Protein AF-A0A804MLC7-F1 (afdb_monomer)

Radius of gyration: 18.47 Å; Cα contacts (8 Å, |Δi|>4): 79; chains: 1; bounding box: 64×27×44 Å

pLDDT: mean 74.04, std 15.73, range [38.19, 87.19]

Solvent-accessible surface area (backbone atoms only — not comparable to full-atom values): 6500 Å² total; per-residue (Å²): 135,86,88,88,90,83,83,88,84,73,88,71,87,72,86,77,81,88,66,84,75,44,73,67,61,49,49,52,53,51,44,51,54,31,55,75,66,75,67,64,76,78,56,71,72,52,41,53,55,31,44,75,66,66,71,44,71,69,44,81,42,50,67,65,49,97,51,68,64,59,57,50,52,54,54,50,54,29,63,76,64,71,32,49,75,45,80,42,65,54,46,66,63,50,30,58,60,68,70,74,112

Foldseek 3Di:
DDDDDDDDDDDDPDPDDDDPCDVVNVVLVVLVVCVVVVNDDDDLVRLLVCLVVLVAQADEDEPPDPDCVSVVVNVVSCVVSVHHYDYDHDPVVVCVSNVND

Secondary structure (DSSP, 8-state):
----------------S-S---HHHHHHHHHHHHHHTT----SHHHHHHHHHTT--SEEEEES--S-HHHHHHHHHHHHHHTPEEEEES-HHHHHHHTT--

InterPro domains:
  IPR000530 Small ribosomal subunit protein eS12 [PR00972] (30-43)
  IPR000530 Small ribosomal subunit protein eS12 [PR00972] (44-60)
  IPR000530 Small ribosomal subunit protein eS12 [PR00972] (85-101)
  IPR004038 Ribosomal protein eL8/eL30/eS12/Gadd45 [PF01248] (26-101)
  IPR029064 Ribosomal protein eL30-like superfamily [G3DSA:3.30.1330.30] (5-101)
  IPR029064 Ribosomal protein eL30-like superfamily [SSF55315] (19-101)
  IPR047860 Small ribosomal subunit protein eS12, conserved site [PS01189] (26-44)

Sequence (101 aa):
MADQEAPVAVEAPTPVLGEPMDLMTALQLVMKKSSAHDGLVKGLREAAKAIEKHAAQLCVLAEDCDQPDYVKLVKALCAEHNVHLVTVPAAKTLGEWAGVC

Nearest PDB structures (foldseek):
  8ova-assembly1_AF  TM=9.816E-01  e=8.643E-06  Trypanosoma brucei brucei
  5opt-assembly1_i  TM=8.821E-01  e=3.327E-06  Trypanosoma cruzi strain CL Brener
  4v9f-assembly1_F  TM=8.363E-01  e=2.521E-04  Haloarcula marismortui ATCC 43049
  7ozq-assembly3_C  TM=7.577E-01  e=1.102E-04  Pyrococcus furiosus DSM 3638
  1q7y-assembly1_H  TM=8.173E-01  e=3.937E-04  Haloarcula marismortui

Mean predicted aligned error: 11.78 Å

Organism: Zea mays (NCBI:txid4577)

Structure (mmCIF, N/CA/C/O backbone):
data_AF-A0A804MLC7-F1
#
_entry.id   AF-A0A804MLC7-F1
#
loop_
_atom_site.group_PDB
_atom_site.id
_atom_site.type_symbol
_atom_site.label_atom_id
_atom_site.label_alt_id
_atom_site.label_comp_id
_atom_site.label_asym_id
_atom_site.label_entity_id
_atom_site.label_seq_id
_atom_site.pdbx_PDB_ins_code
_atom_site.Cartn_x
_atom_site.Cartn_y
_atom_site.Cartn_z
_atom_site.occupancy
_atom_site.B_iso_or_equiv
_atom_site.auth_seq_id
_atom_site.auth_comp_id
_atom_site.auth_asym_id
_atom_site.auth_atom_id
_atom_site.pdbx_PDB_model_num
ATOM 1 N N . MET A 1 1 ? -47.322 -16.028 -27.296 1.00 42.59 1 MET A N 1
ATOM 2 C CA . MET A 1 1 ? -46.765 -15.955 -28.662 1.00 42.59 1 MET A CA 1
ATOM 3 C C . MET A 1 1 ? -46.253 -14.532 -28.839 1.00 42.59 1 MET A C 1
ATOM 5 O O . MET A 1 1 ? -47.077 -13.641 -28.680 1.00 42.59 1 MET A O 1
ATOM 9 N N . ALA A 1 2 ? -44.946 -14.376 -29.106 1.00 42.91 2 ALA A N 1
ATOM 10 C CA . ALA A 1 2 ? -44.148 -13.133 -29.220 1.00 42.91 2 ALA A CA 1
ATOM 11 C C . ALA A 1 2 ? -43.903 -12.414 -27.870 1.00 42.91 2 ALA A C 1
ATOM 13 O O . ALA A 1 2 ? -44.822 -11.799 -27.347 1.00 42.91 2 ALA A O 1
ATOM 14 N N . ASP A 1 3 ? -42.811 -12.604 -27.122 1.00 44.38 3 ASP A N 1
ATOM 15 C CA . ASP A 1 3 ? -41.352 -12.606 -27.394 1.00 44.38 3 ASP A CA 1
ATOM 16 C C . ASP A 1 3 ? -40.710 -11.202 -27.520 1.00 44.38 3 ASP A C 1
ATOM 18 O O . ASP A 1 3 ? -41.255 -10.329 -28.191 1.00 44.38 3 ASP A O 1
ATOM 22 N N . GLN A 1 4 ? -39.532 -11.081 -26.883 1.00 42.81 4 GLN A N 1
ATOM 23 C CA . GLN A 1 4 ? -38.508 -10.012 -26.852 1.00 42.81 4 GLN A CA 1
ATOM 24 C C . GLN A 1 4 ? -38.693 -8.858 -25.836 1.00 42.81 4 GLN A C 1
ATOM 26 O O . GLN A 1 4 ? -39.624 -8.070 -25.940 1.00 42.81 4 GLN A O 1
ATOM 31 N N . GLU A 1 5 ? -37.944 -8.743 -24.727 1.00 41.78 5 GLU A N 1
ATOM 32 C CA . GLU A 1 5 ? -36.482 -8.755 -24.458 1.00 41.78 5 GLU A CA 1
ATOM 33 C C . GLU A 1 5 ? -35.889 -7.333 -24.416 1.00 41.78 5 GLU A C 1
ATOM 35 O O . GLU A 1 5 ? -35.775 -6.643 -25.422 1.00 41.78 5 GLU A O 1
ATOM 40 N N . ALA A 1 6 ? -35.511 -6.907 -23.206 1.00 42.06 6 ALA A N 1
ATOM 41 C CA . ALA A 1 6 ? -34.626 -5.776 -22.951 1.00 42.06 6 ALA A CA 1
ATOM 42 C C . ALA A 1 6 ? -33.815 -6.077 -21.674 1.00 42.06 6 ALA A C 1
ATOM 44 O O . ALA A 1 6 ? -34.282 -5.795 -20.566 1.00 42.06 6 ALA A O 1
ATOM 45 N N . PRO A 1 7 ? -32.635 -6.709 -21.783 1.00 38.19 7 PRO A N 1
ATOM 46 C CA . PRO A 1 7 ? -31.729 -6.853 -20.662 1.00 38.19 7 PRO A CA 1
ATOM 47 C C . PRO A 1 7 ? -30.970 -5.542 -20.449 1.00 38.19 7 PRO A C 1
ATOM 49 O O . PRO A 1 7 ? -30.465 -4.906 -21.374 1.00 38.19 7 PRO A O 1
ATOM 52 N N . VAL A 1 8 ? -30.910 -5.147 -19.185 1.00 39.66 8 VAL A N 1
ATOM 53 C CA . VAL A 1 8 ? -30.147 -4.013 -18.676 1.00 39.66 8 VAL A CA 1
ATOM 54 C C . VAL A 1 8 ? -28.662 -4.309 -18.895 1.00 39.66 8 VAL A C 1
ATOM 56 O O . VAL A 1 8 ? -28.077 -5.138 -18.200 1.00 39.66 8 VAL A O 1
ATOM 59 N N . ALA A 1 9 ? -28.061 -3.663 -19.890 1.00 46.66 9 ALA A N 1
ATOM 60 C CA . ALA A 1 9 ? -26.625 -3.686 -20.119 1.00 46.66 9 ALA A CA 1
ATOM 61 C C . ALA A 1 9 ? -25.967 -2.587 -19.273 1.00 46.66 9 ALA A C 1
ATOM 63 O O . ALA A 1 9 ? -26.000 -1.409 -19.622 1.00 46.66 9 ALA A O 1
ATOM 64 N N . VAL A 1 10 ? -25.369 -2.985 -18.152 1.00 45.03 10 VAL A N 1
ATOM 65 C CA . VAL A 1 10 ? -24.243 -2.264 -17.555 1.00 45.03 10 VAL A CA 1
ATOM 66 C C . VAL A 1 10 ? -23.090 -3.254 -17.577 1.00 45.03 10 VAL A C 1
ATOM 68 O O . VAL A 1 10 ? -23.088 -4.244 -16.847 1.00 45.03 10 VAL A O 1
ATOM 71 N N . GLU A 1 11 ? -22.176 -3.034 -18.515 1.00 40.66 11 GLU A N 1
ATOM 72 C CA . GLU A 1 11 ? -21.018 -3.877 -18.784 1.00 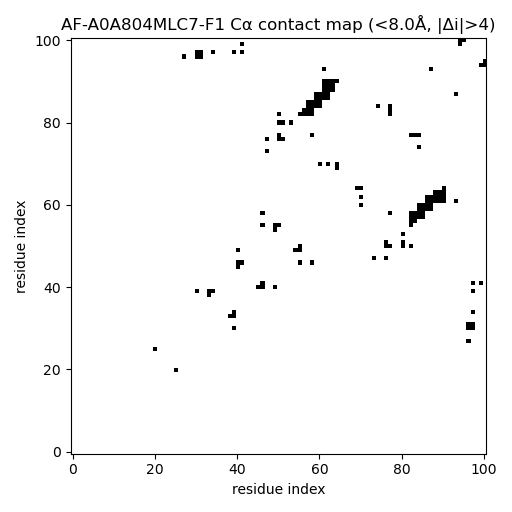40.66 11 GLU A CA 1
ATOM 73 C C . GLU A 1 11 ? -20.109 -3.945 -17.552 1.00 40.66 11 GLU A C 1
ATOM 75 O O . GLU A 1 11 ? -19.287 -3.068 -17.293 1.00 40.66 11 GLU A O 1
ATOM 80 N N . ALA A 1 12 ? -20.234 -5.028 -16.790 1.00 46.00 12 ALA A N 1
ATOM 81 C CA . ALA A 1 12 ? -19.112 -5.564 -16.049 1.00 46.00 12 ALA A CA 1
ATOM 82 C C . ALA A 1 12 ? -18.211 -6.284 -17.064 1.00 46.00 12 ALA A C 1
ATOM 84 O O . ALA A 1 12 ? -18.662 -7.262 -17.666 1.00 46.00 12 ALA A O 1
ATOM 85 N N . PRO A 1 13 ? -16.947 -5.874 -17.270 1.00 44.16 13 PRO A N 1
ATOM 86 C CA . PRO A 1 13 ? -16.017 -6.727 -17.978 1.00 44.16 13 PRO A CA 1
ATOM 87 C C . PRO A 1 13 ? -15.696 -7.889 -17.037 1.00 44.16 13 PRO A C 1
ATOM 89 O O . PRO A 1 13 ? -14.878 -7.779 -16.121 1.00 44.16 13 PRO A O 1
ATOM 92 N N . THR A 1 14 ? -16.379 -9.011 -17.234 1.00 43.41 14 THR A N 1
ATOM 93 C CA . THR A 1 14 ? -15.907 -10.323 -16.803 1.00 43.41 14 THR A CA 1
ATOM 94 C C . THR A 1 14 ? -14.696 -10.679 -17.666 1.00 43.41 14 THR A C 1
ATOM 96 O O . THR A 1 14 ? -14.881 -10.927 -18.859 1.00 43.41 14 THR A O 1
ATOM 99 N N . PRO A 1 15 ? -13.458 -10.723 -17.134 1.00 47.62 15 PRO A N 1
ATOM 100 C CA . PRO A 1 15 ? -12.384 -11.394 -17.845 1.00 47.62 15 PRO A CA 1
ATOM 101 C C . PRO A 1 15 ? -12.684 -12.897 -17.825 1.00 47.62 15 PRO A C 1
ATOM 103 O O . PRO A 1 15 ? -12.599 -13.557 -16.788 1.00 47.62 15 PRO A O 1
ATOM 106 N N . VAL A 1 16 ? -13.111 -13.414 -18.973 1.00 45.78 16 VAL A N 1
ATOM 107 C CA . VAL A 1 16 ? -13.282 -14.841 -19.229 1.00 45.78 16 VAL A CA 1
ATOM 108 C C . VAL A 1 16 ? -11.922 -15.505 -19.456 1.00 45.78 16 VAL A C 1
ATOM 110 O O . VAL A 1 16 ? -11.145 -15.062 -20.290 1.00 45.78 16 VAL A O 1
ATOM 113 N N . LEU A 1 17 ? -11.717 -16.596 -18.715 1.00 43.91 17 LEU A N 1
ATOM 114 C CA . LEU A 1 17 ? -10.929 -17.790 -19.037 1.00 43.91 17 LEU A CA 1
ATOM 115 C C . LEU A 1 17 ? -9.443 -17.643 -19.433 1.00 43.91 17 LEU A C 1
ATOM 117 O O . LEU A 1 17 ? -9.107 -17.292 -20.555 1.00 43.91 17 LEU A O 1
ATOM 121 N N . GLY A 1 18 ? -8.589 -18.262 -18.609 1.00 43.78 18 GLY A N 1
ATOM 122 C CA . GLY A 1 18 ? -7.928 -19.479 -19.103 1.00 43.78 18 GLY A CA 1
ATOM 123 C C . GLY A 1 18 ? -6.421 -19.454 -19.343 1.00 43.78 18 GLY A C 1
ATOM 124 O O . GLY A 1 18 ? -5.910 -20.426 -19.886 1.00 43.78 18 GLY A O 1
ATOM 125 N N . GLU A 1 19 ? -5.696 -18.429 -18.917 1.00 49.28 19 GLU A N 1
ATOM 126 C CA . GLU A 1 19 ? -4.238 -18.518 -18.751 1.00 49.28 19 GLU A CA 1
ATOM 127 C C . GLU A 1 19 ? -3.935 -18.748 -17.265 1.00 49.28 19 GLU A C 1
ATOM 129 O O . GLU A 1 19 ? -4.743 -18.324 -16.428 1.00 49.28 19 GLU A O 1
ATOM 134 N N . PRO A 1 20 ? -2.844 -19.448 -16.885 1.00 53.28 20 PRO A N 1
ATOM 135 C CA . PRO A 1 20 ? -2.470 -19.511 -15.478 1.00 53.28 20 PRO A CA 1
ATOM 136 C C . PRO A 1 20 ? -2.398 -18.065 -14.988 1.00 53.28 20 PRO A C 1
ATOM 138 O O . PRO A 1 20 ? -1.629 -17.274 -15.531 1.00 53.28 20 PRO A O 1
ATOM 141 N N . MET A 1 21 ? -3.258 -17.688 -14.037 1.00 55.94 21 MET A N 1
ATOM 142 C CA . MET A 1 21 ? -3.143 -16.389 -13.385 1.00 55.94 21 MET A CA 1
ATOM 143 C C . MET A 1 21 ? -1.833 -16.423 -12.619 1.00 55.94 21 MET A C 1
ATOM 145 O O . MET A 1 21 ? -1.770 -16.871 -11.475 1.00 55.94 21 MET A O 1
ATOM 149 N N . ASP A 1 22 ? -0.774 -16.025 -13.304 1.00 72.19 22 ASP A N 1
ATOM 150 C CA . ASP A 1 22 ? 0.529 -15.879 -12.714 1.00 72.19 22 ASP A CA 1
ATOM 151 C C 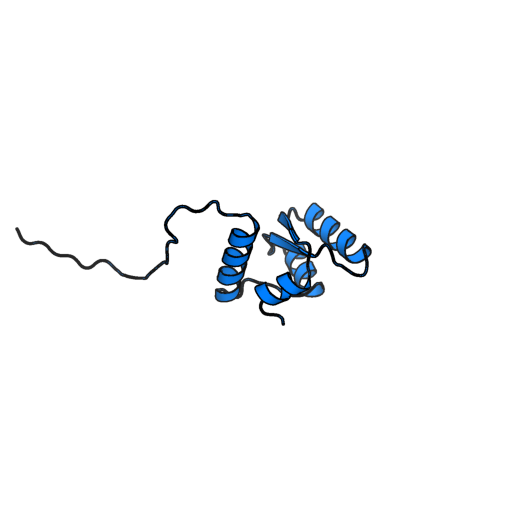. ASP A 1 22 ? 0.405 -14.816 -11.622 1.00 72.19 22 ASP A C 1
ATOM 153 O O . ASP A 1 22 ? -0.272 -13.795 -11.797 1.00 72.19 22 ASP A O 1
ATOM 157 N N . LEU A 1 23 ? 1.012 -15.056 -10.461 1.00 67.81 23 LEU A N 1
ATOM 158 C CA . LEU A 1 23 ? 0.811 -14.218 -9.271 1.00 67.81 23 LEU A CA 1
ATOM 159 C C . LEU A 1 23 ? 1.031 -12.724 -9.591 1.00 67.81 23 LEU A C 1
ATOM 161 O O . LEU A 1 23 ? 0.297 -11.850 -9.136 1.00 67.81 23 LEU A O 1
ATOM 165 N N . MET A 1 24 ? 2.013 -12.446 -10.447 1.00 72.62 24 MET A N 1
ATOM 166 C CA . MET A 1 24 ? 2.376 -11.103 -10.890 1.00 72.62 24 MET A CA 1
ATOM 167 C C . MET A 1 24 ? 1.330 -10.449 -11.803 1.00 72.62 24 MET A C 1
ATOM 169 O O . MET A 1 24 ? 1.060 -9.256 -11.659 1.00 72.62 24 MET A O 1
ATOM 173 N N . THR A 1 25 ? 0.710 -11.194 -12.724 1.00 74.69 25 THR A N 1
ATOM 174 C CA . THR A 1 25 ? -0.320 -10.637 -13.621 1.00 74.69 25 THR A CA 1
ATOM 175 C C . THR A 1 25 ? -1.627 -10.396 -12.871 1.00 74.69 25 THR A C 1
ATOM 177 O O . THR A 1 25 ? -2.287 -9.375 -13.090 1.00 74.69 25 THR A O 1
ATOM 180 N N . ALA A 1 26 ? -1.957 -11.266 -11.913 1.00 79.12 26 ALA A N 1
ATOM 181 C CA . ALA A 1 26 ? -3.083 -11.068 -11.007 1.00 79.12 26 ALA A CA 1
ATOM 182 C C . ALA A 1 26 ? -2.921 -9.786 -10.169 1.00 79.12 26 ALA A C 1
ATOM 184 O O . ALA A 1 26 ? -3.852 -8.979 -10.099 1.00 79.12 26 ALA A O 1
ATOM 185 N N . LEU A 1 27 ? -1.734 -9.546 -9.597 1.00 80.50 27 LEU A N 1
ATOM 186 C CA . LEU A 1 27 ? -1.447 -8.329 -8.825 1.00 80.50 27 LEU A CA 1
ATOM 187 C C . LEU A 1 27 ? -1.587 -7.063 -9.672 1.00 80.50 27 LEU A C 1
ATOM 189 O O . LEU A 1 27 ? -2.244 -6.115 -9.245 1.00 80.50 27 LEU A O 1
ATOM 193 N N . GLN A 1 28 ? -1.049 -7.057 -10.893 1.00 79.75 28 GLN A N 1
ATOM 194 C CA . GLN A 1 28 ? -1.189 -5.914 -11.800 1.00 79.75 28 GLN A CA 1
ATOM 195 C C . GLN A 1 28 ? -2.656 -5.601 -12.118 1.00 79.75 28 GLN A C 1
ATOM 197 O O . GLN A 1 28 ? -3.051 -4.436 -12.165 1.00 79.75 28 GLN A O 1
ATOM 202 N N . LEU A 1 29 ? -3.483 -6.626 -12.330 1.00 82.25 29 LEU A N 1
ATOM 203 C CA . LEU A 1 29 ? -4.901 -6.453 -12.636 1.00 82.25 29 LEU A CA 1
ATOM 204 C C . LEU A 1 29 ? -5.682 -5.929 -11.420 1.00 82.25 29 LEU A C 1
ATOM 206 O O . LEU A 1 29 ? -6.521 -5.039 -11.574 1.00 82.25 29 LEU A O 1
ATOM 210 N N . VAL A 1 30 ? -5.371 -6.421 -10.216 1.00 84.75 30 VAL A N 1
ATOM 211 C CA . VAL A 1 30 ? -5.940 -5.907 -8.958 1.00 84.75 30 VAL A CA 1
ATOM 212 C C . VAL A 1 30 ? -5.550 -4.445 -8.741 1.00 84.75 30 VAL A C 1
ATOM 214 O O . VAL A 1 30 ? -6.431 -3.638 -8.459 1.00 84.75 30 VAL A O 1
ATOM 217 N N . MET A 1 31 ? -4.278 -4.082 -8.941 1.00 81.56 31 MET A N 1
ATOM 218 C CA . MET A 1 31 ? -3.793 -2.702 -8.786 1.00 81.56 31 MET A CA 1
ATOM 219 C C . MET A 1 31 ? -4.428 -1.738 -9.799 1.00 81.56 31 MET A C 1
ATOM 221 O O . MET A 1 31 ? -4.823 -0.630 -9.440 1.00 81.56 31 MET A O 1
ATOM 225 N N . LYS A 1 32 ? -4.605 -2.165 -11.056 1.00 82.69 32 LYS A N 1
ATOM 226 C CA . LYS A 1 32 ? -5.296 -1.361 -12.080 1.00 82.69 32 LYS A CA 1
ATOM 227 C C . LYS A 1 32 ? -6.766 -1.123 -11.729 1.00 82.69 32 LYS A C 1
ATOM 229 O O . LYS A 1 32 ? -7.254 -0.004 -11.864 1.00 82.69 32 LYS A O 1
ATOM 234 N N . LYS A 1 33 ? -7.470 -2.154 -11.253 1.00 85.50 33 LYS A N 1
ATOM 235 C CA . LYS A 1 33 ? -8.871 -2.028 -10.822 1.00 85.50 33 LYS A CA 1
ATOM 236 C C . LYS A 1 33 ? -9.009 -1.160 -9.573 1.00 85.50 33 LYS A C 1
ATOM 238 O O . LYS A 1 33 ? -9.895 -0.316 -9.529 1.00 85.50 33 LYS A O 1
ATOM 243 N N . SER A 1 34 ? -8.139 -1.323 -8.578 1.00 84.12 34 SER A N 1
ATOM 244 C CA . SER A 1 34 ? -8.194 -0.513 -7.355 1.00 84.12 34 SER A CA 1
ATOM 245 C C . SER A 1 34 ? -7.851 0.954 -7.612 1.00 84.12 34 SER A C 1
ATOM 247 O O . SER A 1 34 ? -8.476 1.825 -7.010 1.00 84.12 34 SER A O 1
ATOM 249 N N . SER A 1 35 ? -6.947 1.244 -8.554 1.00 80.25 35 SER A N 1
ATOM 250 C CA . SER A 1 35 ? -6.677 2.617 -8.993 1.00 80.25 35 SER A CA 1
ATOM 251 C C . SER A 1 35 ? -7.885 3.280 -9.660 1.00 80.25 35 SER A C 1
ATOM 253 O O . SER A 1 35 ? -8.057 4.482 -9.503 1.00 80.25 35 SER A O 1
ATOM 255 N N . ALA A 1 36 ? -8.720 2.535 -10.391 1.00 84.38 36 ALA A N 1
ATOM 256 C CA . ALA A 1 36 ? -9.924 3.083 -11.026 1.00 84.38 36 ALA A CA 1
ATOM 257 C C . ALA A 1 36 ? -11.044 3.420 -10.020 1.00 84.38 36 ALA A C 1
ATOM 259 O O . ALA A 1 36 ? -11.972 4.151 -10.353 1.00 84.38 36 ALA A O 1
ATOM 260 N N . HIS A 1 37 ? -10.959 2.881 -8.802 1.00 85.06 37 HIS A N 1
ATOM 261 C CA . HIS A 1 37 ? -11.925 3.084 -7.721 1.00 85.06 37 HIS A CA 1
ATOM 262 C C . HIS A 1 37 ? -11.354 3.909 -6.553 1.00 85.06 37 HIS A C 1
ATOM 264 O O . HIS A 1 37 ? -11.905 3.850 -5.455 1.00 85.06 37 HIS A O 1
ATOM 270 N N . ASP A 1 38 ? -10.236 4.622 -6.757 1.00 79.12 38 ASP A N 1
ATOM 271 C CA . ASP A 1 38 ? -9.539 5.423 -5.732 1.00 79.12 38 ASP A CA 1
ATOM 272 C C . ASP A 1 38 ? -9.218 4.646 -4.434 1.00 79.12 38 ASP A C 1
ATOM 274 O O . ASP A 1 38 ? -9.097 5.208 -3.345 1.00 79.12 38 ASP A O 1
ATOM 278 N N . GLY A 1 39 ? -9.066 3.322 -4.541 1.00 82.31 39 GLY A N 1
ATOM 279 C CA . GLY A 1 39 ? -8.841 2.419 -3.409 1.00 82.31 39 GLY A CA 1
ATOM 280 C C . GLY A 1 39 ? -7.368 2.139 -3.110 1.00 82.31 39 GLY A C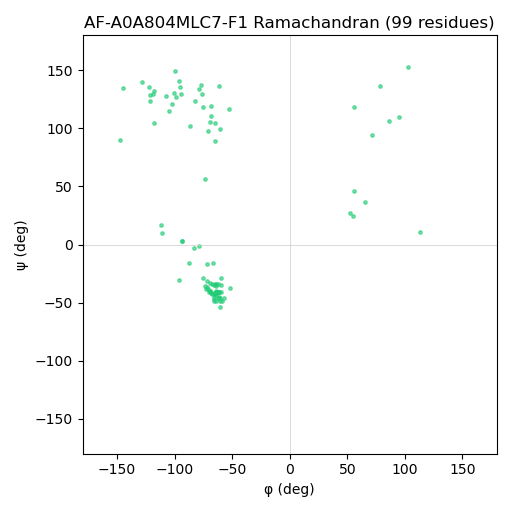 1
ATOM 281 O O . GLY A 1 39 ? -7.068 1.312 -2.249 1.00 82.31 39 GLY A O 1
ATOM 282 N N . LEU A 1 40 ? -6.442 2.769 -3.839 1.00 83.12 40 LEU A N 1
ATOM 283 C CA . LEU A 1 40 ? -5.004 2.531 -3.718 1.00 83.12 40 LEU A CA 1
ATOM 284 C C . LEU A 1 40 ? -4.343 3.688 -2.963 1.00 83.12 40 LEU A C 1
ATOM 286 O O . LEU A 1 40 ? -4.293 4.821 -3.434 1.00 83.12 40 LEU A O 1
ATOM 290 N N . VAL A 1 41 ? -3.809 3.379 -1.784 1.00 84.56 41 VAL A N 1
ATOM 291 C CA . VAL A 1 41 ? -3.057 4.322 -0.954 1.00 84.56 41 VAL A CA 1
ATOM 292 C C . VAL A 1 41 ? -1.570 4.177 -1.253 1.00 84.56 41 VAL A C 1
ATOM 294 O O . VAL A 1 41 ? -1.036 3.067 -1.227 1.00 84.56 41 VAL A O 1
ATOM 297 N N . LYS A 1 42 ? -0.891 5.293 -1.529 1.00 83.38 42 LYS A N 1
ATOM 298 C CA . LYS A 1 42 ? 0.515 5.305 -1.942 1.00 83.38 42 LYS A CA 1
ATOM 299 C C . LYS A 1 42 ? 1.387 6.058 -0.944 1.00 83.38 42 LYS A C 1
ATOM 301 O O . LYS A 1 42 ? 1.100 7.180 -0.553 1.00 83.38 42 LYS A O 1
ATOM 306 N N . GLY A 1 43 ? 2.504 5.438 -0.574 1.00 84.75 43 GLY A N 1
ATOM 307 C CA . GLY A 1 43 ? 3.485 6.010 0.343 1.00 84.75 43 GLY A CA 1
ATOM 308 C C . GLY A 1 43 ? 3.418 5.434 1.757 1.00 84.75 43 GLY A C 1
ATOM 309 O O . GLY A 1 43 ? 2.385 4.985 2.243 1.00 84.75 43 GLY A O 1
ATOM 310 N N . LEU A 1 44 ? 4.566 5.466 2.433 1.00 82.19 44 LEU A N 1
ATOM 311 C CA . LEU A 1 44 ? 4.803 4.761 3.697 1.00 82.19 44 LEU A CA 1
ATOM 312 C C . LEU A 1 44 ? 3.936 5.293 4.852 1.00 82.19 44 LEU A C 1
ATOM 314 O O . LEU A 1 44 ? 3.374 4.520 5.623 1.00 82.19 44 LEU A O 1
ATOM 318 N N . ARG A 1 45 ? 3.782 6.621 4.945 1.00 84.19 45 ARG A N 1
ATOM 319 C CA . ARG A 1 45 ? 2.985 7.271 6.001 1.00 84.19 45 ARG A CA 1
ATOM 320 C C . ARG A 1 45 ? 1.491 6.996 5.846 1.00 84.19 45 ARG A C 1
ATOM 322 O O . ARG A 1 45 ? 0.802 6.772 6.837 1.00 84.19 45 ARG A O 1
ATOM 329 N N . GLU A 1 46 ? 0.986 7.043 4.618 1.00 86.06 46 GLU A N 1
ATOM 330 C CA . GLU A 1 46 ? -0.428 6.779 4.362 1.00 86.06 46 GLU A CA 1
ATOM 331 C C . GLU A 1 46 ? -0.747 5.290 4.508 1.00 86.06 46 GLU A C 1
ATOM 333 O O . GLU A 1 46 ? -1.773 4.955 5.096 1.00 86.06 46 GLU A O 1
ATOM 338 N N . ALA A 1 47 ? 0.163 4.410 4.071 1.00 84.44 47 ALA A N 1
ATOM 339 C CA . ALA A 1 47 ? 0.050 2.971 4.277 1.00 84.44 47 ALA A CA 1
ATOM 340 C C . ALA A 1 47 ? -0.029 2.619 5.770 1.00 84.44 47 ALA A C 1
ATOM 342 O O . ALA A 1 47 ? -0.959 1.925 6.171 1.00 84.44 47 ALA A O 1
ATOM 343 N N . ALA A 1 48 ? 0.861 3.163 6.610 1.00 84.00 48 ALA A N 1
ATOM 344 C CA . ALA A 1 48 ? 0.804 2.955 8.061 1.00 84.00 48 ALA A CA 1
ATOM 345 C C . ALA A 1 48 ? -0.546 3.403 8.651 1.00 84.00 48 ALA A C 1
ATOM 347 O O . ALA A 1 48 ? -1.202 2.646 9.361 1.00 84.00 48 ALA A O 1
ATOM 348 N N . LYS A 1 49 ? -1.032 4.587 8.258 1.00 86.88 49 LYS A N 1
ATOM 349 C CA . LYS A 1 49 ? -2.336 5.104 8.702 1.00 86.88 49 LYS A CA 1
ATOM 350 C C . LYS A 1 49 ? -3.516 4.241 8.235 1.00 86.88 49 LYS A C 1
ATOM 352 O O . LYS A 1 49 ? -4.519 4.146 8.939 1.00 86.88 49 LYS A O 1
ATOM 357 N N . ALA A 1 50 ? -3.443 3.660 7.038 1.00 85.75 50 ALA A N 1
ATOM 358 C CA . ALA A 1 50 ? -4.483 2.779 6.504 1.00 85.75 50 ALA A CA 1
ATOM 359 C C . ALA A 1 50 ? -4.507 1.418 7.219 1.00 85.75 50 ALA A C 1
ATOM 361 O O . ALA A 1 50 ? -5.591 0.882 7.467 1.00 85.75 50 ALA A O 1
ATOM 362 N N . ILE A 1 51 ? -3.330 0.902 7.586 1.00 84.81 51 ILE A N 1
ATOM 363 C CA . ILE A 1 51 ? -3.171 -0.326 8.374 1.00 84.81 51 ILE A CA 1
ATOM 364 C C . ILE A 1 51 ? -3.736 -0.121 9.787 1.00 84.81 51 ILE A C 1
ATOM 366 O O . ILE A 1 51 ? -4.591 -0.894 10.210 1.00 84.81 51 ILE A O 1
ATOM 370 N N . GLU A 1 52 ? -3.367 0.969 10.467 1.00 85.94 52 GLU A N 1
ATOM 371 C CA . GLU A 1 52 ? -3.865 1.296 11.816 1.00 85.94 52 GLU A CA 1
ATOM 372 C C . GLU A 1 52 ? -5.393 1.453 11.869 1.00 85.94 52 GLU A C 1
ATOM 374 O O . GLU A 1 52 ? -6.040 1.089 12.848 1.00 85.94 52 GLU A O 1
ATOM 379 N N . LYS A 1 53 ? -5.998 1.983 10.799 1.00 87.06 53 LYS A N 1
ATOM 380 C CA . LYS A 1 53 ? -7.456 2.140 10.680 1.00 87.06 53 LYS A CA 1
ATOM 381 C C . LYS A 1 53 ? -8.195 0.852 10.308 1.00 87.06 53 LYS A C 1
ATOM 383 O O . LYS A 1 53 ? -9.413 0.907 10.153 1.00 87.06 53 LYS A O 1
ATOM 388 N N . HIS A 1 54 ? -7.492 -0.266 10.107 1.00 80.38 54 HIS A N 1
ATOM 389 C CA . HIS A 1 54 ? -8.044 -1.514 9.563 1.00 80.38 54 HIS A CA 1
ATOM 390 C C . HIS A 1 54 ? -8.757 -1.346 8.207 1.00 80.38 54 HIS A C 1
ATOM 392 O O . HIS A 1 54 ? -9.624 -2.136 7.842 1.00 80.38 54 HIS A O 1
ATOM 398 N N . ALA A 1 55 ? -8.399 -0.310 7.443 1.00 80.88 55 ALA A N 1
ATOM 399 C CA . ALA A 1 55 ? -8.944 -0.075 6.107 1.00 80.88 55 ALA A CA 1
ATOM 400 C C . ALA A 1 55 ? -8.135 -0.806 5.019 1.00 80.88 55 ALA A C 1
ATOM 402 O O . ALA A 1 55 ? -8.604 -0.958 3.892 1.00 80.88 55 ALA A O 1
ATOM 403 N N . ALA A 1 56 ? -6.917 -1.249 5.344 1.00 82.25 56 ALA A N 1
ATOM 404 C CA . ALA A 1 56 ? -6.048 -1.976 4.431 1.00 82.25 56 ALA A CA 1
ATOM 405 C C . ALA A 1 56 ? -6.408 -3.469 4.390 1.00 82.25 56 ALA A C 1
ATOM 407 O O . ALA A 1 56 ? -6.386 -4.151 5.410 1.00 82.25 56 ALA A O 1
ATOM 408 N N . GLN A 1 57 ? -6.698 -3.981 3.193 1.00 82.69 57 GLN A N 1
ATOM 409 C CA . GLN A 1 57 ? -6.920 -5.415 2.955 1.00 82.69 57 GLN A CA 1
ATOM 410 C C . GLN A 1 57 ? -5.653 -6.119 2.447 1.00 82.69 57 GLN A C 1
ATOM 412 O O . GLN A 1 57 ? -5.439 -7.298 2.723 1.00 82.69 57 GLN A O 1
ATOM 417 N N . LEU A 1 58 ? -4.803 -5.393 1.713 1.00 84.06 58 LEU A N 1
ATOM 418 C CA . LEU A 1 58 ? -3.596 -5.918 1.082 1.00 84.06 58 LEU A CA 1
ATOM 419 C C . LEU A 1 58 ? -2.483 -4.864 1.109 1.00 84.06 58 LEU A C 1
ATOM 421 O O . LEU A 1 58 ? -2.714 -3.701 0.773 1.00 84.06 58 LEU A O 1
ATOM 425 N N . CYS A 1 59 ? -1.273 -5.280 1.479 1.00 85.00 59 CYS A N 1
ATOM 426 C CA . CYS A 1 59 ? -0.067 -4.458 1.467 1.00 85.00 59 CYS A CA 1
ATOM 427 C C . CYS A 1 59 ? 0.971 -5.068 0.526 1.00 85.00 59 CYS A C 1
ATOM 429 O O . CYS A 1 59 ? 1.309 -6.245 0.637 1.00 85.00 59 CYS A O 1
ATOM 431 N N . VAL A 1 60 ? 1.507 -4.248 -0.376 1.00 84.31 60 VAL A N 1
ATOM 432 C CA . VAL A 1 60 ? 2.594 -4.643 -1.276 1.00 84.31 60 VAL A CA 1
ATOM 433 C C . VAL A 1 60 ? 3.874 -3.958 -0.825 1.00 84.31 60 VAL A C 1
ATOM 435 O O . VAL A 1 60 ? 3.893 -2.740 -0.647 1.00 84.31 60 VAL A O 1
ATOM 438 N N . LEU A 1 61 ? 4.935 -4.736 -0.632 1.00 83.44 61 LEU A N 1
ATOM 439 C CA . LEU A 1 61 ? 6.236 -4.242 -0.197 1.00 83.44 61 LEU A CA 1
ATOM 440 C C . LEU A 1 61 ? 7.317 -4.615 -1.218 1.00 83.44 61 LEU A C 1
ATOM 442 O O . LEU A 1 61 ? 7.376 -5.756 -1.670 1.00 83.44 61 LEU A O 1
ATOM 446 N N . ALA A 1 62 ? 8.186 -3.658 -1.548 1.00 83.69 62 ALA A N 1
ATOM 447 C CA . ALA A 1 62 ? 9.390 -3.928 -2.327 1.00 83.69 62 ALA A CA 1
ATOM 448 C C . ALA A 1 62 ? 10.463 -4.577 -1.445 1.00 83.69 62 ALA A C 1
ATOM 450 O O . ALA A 1 62 ? 10.701 -4.109 -0.329 1.00 83.69 62 ALA A O 1
ATOM 451 N N . GLU A 1 63 ? 11.148 -5.601 -1.941 1.00 78.50 63 GLU A N 1
ATOM 452 C CA . GLU A 1 63 ? 12.324 -6.154 -1.255 1.00 78.50 63 GLU A CA 1
ATOM 453 C C . GLU A 1 63 ? 13.551 -5.239 -1.410 1.00 78.50 63 GLU A C 1
ATOM 455 O O . GLU A 1 63 ? 14.352 -5.137 -0.479 1.00 78.50 63 GLU A O 1
ATOM 460 N N . ASP A 1 64 ? 13.627 -4.483 -2.513 1.00 81.56 64 ASP A N 1
ATOM 461 C CA . ASP A 1 64 ? 14.641 -3.452 -2.792 1.00 81.56 64 ASP A CA 1
ATOM 462 C C . ASP A 1 64 ? 14.433 -2.156 -1.969 1.00 81.56 64 ASP A C 1
ATOM 464 O O . ASP A 1 64 ? 14.283 -1.062 -2.518 1.00 81.56 64 ASP A O 1
ATOM 468 N N . CYS A 1 65 ? 14.380 -2.258 -0.639 1.00 72.56 65 CYS A N 1
ATOM 469 C CA . CYS A 1 65 ? 14.324 -1.100 0.260 1.00 72.56 65 CYS A CA 1
ATOM 470 C C . CYS A 1 65 ? 15.720 -0.779 0.820 1.00 72.56 65 CYS A C 1
ATOM 472 O O . CYS A 1 65 ? 16.345 -1.633 1.446 1.00 72.56 65 CYS A O 1
ATOM 474 N N . ASP A 1 66 ? 16.171 0.474 0.683 1.00 74.00 66 ASP A N 1
ATOM 475 C CA . ASP A 1 66 ? 17.523 0.918 1.077 1.00 74.00 66 ASP A CA 1
ATOM 4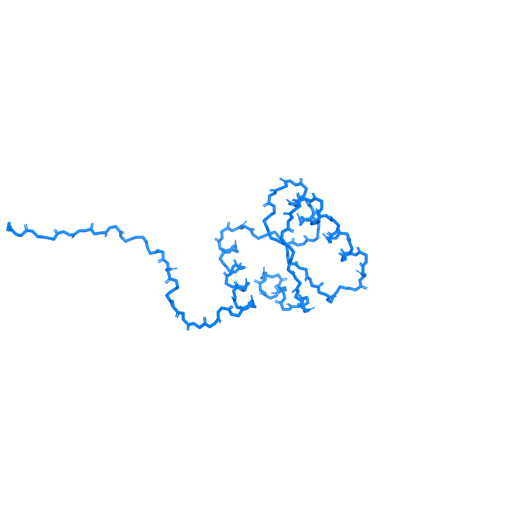76 C C . ASP A 1 66 ? 17.845 0.723 2.569 1.00 74.00 66 ASP A C 1
ATOM 478 O O . ASP A 1 66 ? 19.001 0.537 2.949 1.00 74.00 66 ASP 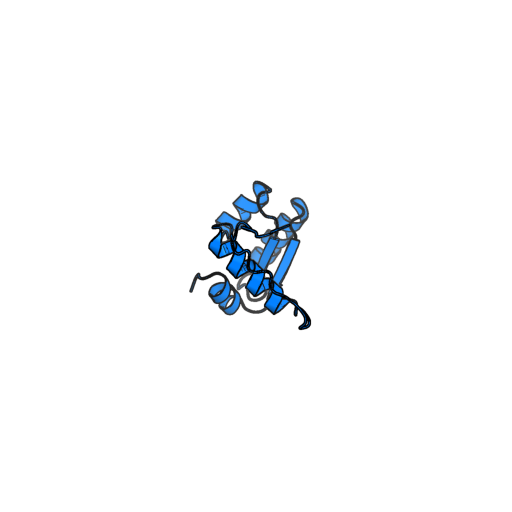A O 1
ATOM 482 N N . GLN A 1 67 ? 16.826 0.762 3.435 1.00 79.88 67 GLN A N 1
ATOM 483 C CA . GLN A 1 67 ? 16.968 0.477 4.861 1.00 79.88 67 GLN A CA 1
ATOM 484 C C . GLN A 1 67 ? 16.065 -0.692 5.278 1.00 79.88 67 GLN A C 1
ATOM 486 O O . GLN A 1 67 ? 14.838 -0.603 5.150 1.00 79.88 67 GLN A O 1
ATOM 491 N N . PRO A 1 68 ? 16.636 -1.761 5.868 1.00 78.81 68 PRO A N 1
ATOM 492 C CA . PRO A 1 68 ? 15.878 -2.940 6.287 1.00 78.81 68 PRO A CA 1
ATOM 493 C C . PRO A 1 68 ? 14.910 -2.644 7.439 1.00 78.81 68 PRO A C 1
ATOM 495 O O . PRO A 1 68 ? 14.008 -3.435 7.708 1.00 78.81 68 PRO A O 1
ATOM 498 N N . ASP A 1 69 ? 15.072 -1.516 8.125 1.00 84.12 69 ASP A N 1
ATOM 499 C CA . ASP A 1 69 ? 14.199 -1.122 9.228 1.00 84.12 69 ASP A CA 1
ATOM 500 C C . ASP A 1 69 ? 12.791 -0.762 8.742 1.00 84.12 69 ASP A C 1
ATOM 502 O O . ASP A 1 69 ? 11.819 -1.121 9.404 1.00 84.12 69 ASP A O 1
ATOM 506 N N . TYR A 1 70 ? 12.641 -0.199 7.536 1.00 82.06 70 TYR A N 1
ATOM 507 C CA . TYR A 1 70 ? 11.316 0.016 6.941 1.00 82.06 70 TYR A CA 1
ATOM 508 C C . TYR A 1 70 ? 10.591 -1.300 6.660 1.00 82.06 70 TYR A C 1
ATOM 510 O O . TYR A 1 70 ? 9.403 -1.432 6.948 1.00 82.06 70 TYR A O 1
ATOM 518 N N . VAL A 1 71 ? 11.315 -2.302 6.160 1.00 83.62 71 VAL A N 1
ATOM 519 C CA . VAL A 1 71 ? 10.759 -3.633 5.884 1.00 83.62 71 VAL A CA 1
ATOM 520 C C . VAL A 1 71 ? 10.288 -4.301 7.175 1.00 83.62 71 VAL A C 1
ATOM 522 O O . VAL A 1 71 ? 9.217 -4.906 7.196 1.00 83.62 71 VAL A O 1
ATOM 525 N N . LYS A 1 72 ? 11.052 -4.171 8.265 1.00 86.81 72 LYS A N 1
ATOM 526 C CA . LYS A 1 72 ? 10.668 -4.703 9.581 1.00 86.81 72 LYS A CA 1
ATOM 527 C C . LYS A 1 72 ? 9.432 -4.003 10.138 1.00 86.81 72 LYS A C 1
ATOM 529 O O . LYS A 1 72 ? 8.532 -4.690 10.608 1.00 86.81 72 LYS A O 1
ATOM 534 N N . LEU A 1 73 ? 9.374 -2.671 10.057 1.00 85.06 73 LEU A N 1
ATOM 535 C CA . LEU A 1 73 ? 8.229 -1.894 10.537 1.00 85.06 73 LEU A CA 1
ATOM 536 C C . LEU A 1 73 ? 6.944 -2.282 9.803 1.00 85.06 73 LEU A C 1
ATOM 538 O O . LEU A 1 73 ? 5.943 -2.582 10.445 1.00 85.06 73 LEU A O 1
ATOM 542 N N . VAL A 1 74 ? 6.977 -2.351 8.469 1.00 83.88 74 VAL A N 1
ATOM 543 C CA . VAL A 1 74 ? 5.791 -2.726 7.683 1.00 83.88 74 VAL A CA 1
ATOM 544 C C . VAL A 1 74 ? 5.383 -4.173 7.961 1.00 83.88 74 VAL A C 1
ATOM 546 O O . VAL A 1 74 ? 4.204 -4.438 8.168 1.00 83.88 74 VAL A O 1
ATOM 549 N N . LYS A 1 75 ? 6.336 -5.111 8.04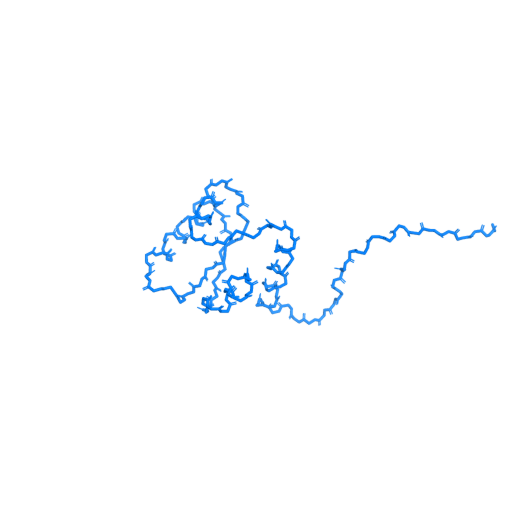2 1.00 85.62 75 LYS A N 1
ATOM 550 C CA . LYS A 1 75 ? 6.032 -6.513 8.379 1.00 85.62 75 LYS A CA 1
ATOM 551 C C . LYS A 1 75 ? 5.418 -6.660 9.774 1.00 85.62 75 LYS A C 1
ATOM 553 O O . LYS A 1 75 ? 4.477 -7.433 9.922 1.00 85.62 75 LYS A O 1
ATOM 558 N N . ALA A 1 76 ? 5.920 -5.923 10.767 1.00 87.06 76 ALA A N 1
ATOM 559 C CA . ALA A 1 76 ? 5.370 -5.928 12.121 1.00 87.06 76 ALA A CA 1
ATOM 560 C C . ALA A 1 76 ? 3.939 -5.369 12.147 1.00 87.06 76 ALA A C 1
ATOM 562 O O . ALA A 1 76 ? 3.034 -6.036 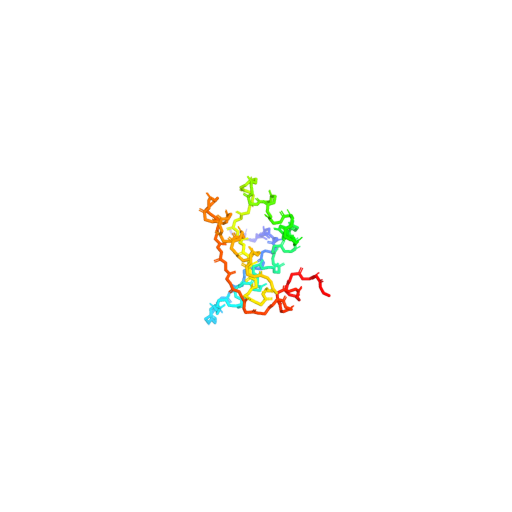12.639 1.00 87.06 76 ALA A O 1
ATOM 563 N N . LEU A 1 77 ? 3.711 -4.213 11.514 1.00 86.06 77 LEU A N 1
ATOM 564 C CA . LEU A 1 77 ? 2.379 -3.606 11.424 1.00 86.06 77 LEU A CA 1
ATOM 565 C C . LEU A 1 77 ? 1.379 -4.508 10.681 1.00 86.06 77 LEU A C 1
ATOM 567 O O . LEU A 1 77 ? 0.237 -4.659 11.110 1.00 86.06 77 LEU A O 1
ATOM 571 N N . CYS A 1 78 ? 1.796 -5.159 9.592 1.00 84.19 78 CYS A N 1
ATOM 572 C CA . CYS A 1 78 ? 0.933 -6.102 8.878 1.00 84.19 78 CYS A CA 1
ATOM 573 C C . CYS A 1 78 ? 0.601 -7.348 9.718 1.00 84.19 78 CYS A C 1
ATOM 575 O O . CYS A 1 78 ? -0.516 -7.856 9.616 1.00 84.19 78 CYS A O 1
ATOM 577 N N . ALA A 1 79 ? 1.531 -7.824 10.554 1.00 85.44 79 ALA A N 1
ATOM 578 C CA . ALA A 1 79 ? 1.310 -8.967 11.439 1.00 85.44 79 ALA A CA 1
ATOM 579 C C . ALA A 1 79 ? 0.353 -8.643 12.599 1.00 85.44 79 ALA A C 1
ATOM 581 O O . ALA A 1 79 ? -0.482 -9.474 12.946 1.00 85.44 79 ALA A O 1
ATOM 582 N N . GLU A 1 80 ? 0.431 -7.439 13.170 1.00 85.62 80 GLU A N 1
ATOM 583 C CA . GLU A 1 80 ? -0.443 -7.011 14.273 1.00 85.62 80 GLU A CA 1
ATOM 584 C C . GLU A 1 80 ? -1.892 -6.790 13.818 1.00 85.62 80 GLU A C 1
ATOM 586 O O . GLU A 1 80 ? -2.836 -7.202 14.493 1.00 85.62 80 GLU A O 1
ATOM 591 N N . HIS A 1 81 ? -2.081 -6.188 12.641 1.00 82.44 81 HIS A N 1
ATOM 592 C CA . HIS A 1 81 ? -3.409 -5.851 12.119 1.00 82.44 81 HIS A CA 1
ATOM 593 C C . HIS A 1 81 ? -4.012 -6.922 11.188 1.00 82.44 81 HIS A C 1
ATOM 595 O O . HIS A 1 81 ? -5.122 -6.727 10.692 1.00 82.44 81 HIS A O 1
ATOM 601 N N . ASN A 1 82 ? -3.329 -8.058 10.985 1.00 77.00 82 ASN A N 1
ATOM 602 C CA . ASN A 1 82 ? -3.725 -9.162 10.094 1.00 77.00 82 ASN A CA 1
ATOM 603 C C . ASN A 1 82 ? -3.971 -8.734 8.635 1.00 77.00 82 ASN A C 1
ATOM 605 O O . ASN A 1 82 ? -4.960 -9.128 8.016 1.00 77.00 82 ASN A O 1
ATOM 609 N N . VAL A 1 83 ? -3.066 -7.932 8.071 1.00 84.25 83 VAL A N 1
ATOM 610 C CA . VAL A 1 83 ? -3.146 -7.506 6.665 1.00 84.25 83 VAL A CA 1
ATOM 611 C C . VAL A 1 83 ? -2.295 -8.424 5.789 1.00 84.25 83 VAL A C 1
ATOM 613 O O . VAL A 1 83 ? -1.153 -8.739 6.129 1.00 84.25 83 VAL A O 1
ATOM 616 N N . HIS A 1 84 ? -2.826 -8.842 4.637 1.00 84.62 84 HIS A N 1
ATOM 617 C CA . HIS A 1 84 ? -2.104 -9.711 3.709 1.00 84.62 84 HIS A CA 1
ATOM 618 C C . HIS A 1 84 ? -0.923 -8.974 3.069 1.00 84.62 84 HIS A C 1
ATOM 620 O O . HIS A 1 84 ? -1.111 -7.975 2.374 1.00 84.62 84 HIS A O 1
ATOM 626 N N . LEU A 1 85 ? 0.292 -9.478 3.295 1.00 83.50 85 LEU A N 1
ATOM 627 C CA . LEU A 1 85 ? 1.526 -8.906 2.764 1.00 83.50 85 LEU A CA 1
ATOM 628 C C . LEU A 1 85 ? 1.996 -9.685 1.533 1.00 83.50 85 LEU A C 1
ATOM 630 O O . LEU A 1 85 ? 2.117 -10.908 1.573 1.00 83.50 85 LEU A O 1
ATOM 634 N N . VAL A 1 86 ? 2.304 -8.959 0.462 1.00 87.19 86 VAL A N 1
ATOM 635 C CA . VAL A 1 86 ? 2.898 -9.493 -0.768 1.00 87.19 86 VAL A CA 1
ATOM 636 C C . VAL A 1 86 ? 4.224 -8.786 -1.013 1.00 87.19 86 VAL A C 1
ATOM 638 O O . VAL A 1 86 ? 4.278 -7.554 -1.005 1.00 87.19 86 VAL A O 1
ATOM 641 N N . THR A 1 87 ? 5.296 -9.548 -1.227 1.00 81.94 87 THR A N 1
ATOM 642 C CA . THR A 1 87 ? 6.595 -8.984 -1.595 1.00 81.94 87 THR A CA 1
ATOM 643 C C . THR A 1 87 ? 6.802 -9.014 -3.103 1.00 81.94 87 THR A C 1
ATOM 645 O O . THR A 1 87 ? 6.407 -9.959 -3.786 1.00 81.94 87 THR A O 1
ATOM 648 N N . VAL A 1 88 ? 7.404 -7.954 -3.633 1.00 82.50 88 VAL A N 1
ATOM 649 C CA . VAL A 1 88 ? 7.824 -7.851 -5.035 1.00 82.50 88 VAL A CA 1
ATOM 650 C C . VAL A 1 88 ? 9.290 -7.419 -5.043 1.00 82.50 88 VAL A C 1
ATOM 652 O O . VAL A 1 88 ? 9.662 -6.574 -4.231 1.00 82.50 88 VAL A O 1
ATOM 655 N N . PRO A 1 89 ? 10.137 -7.966 -5.929 1.00 79.88 89 PRO A N 1
ATOM 656 C CA . PRO A 1 89 ? 11.566 -7.676 -5.915 1.00 79.88 89 PRO A CA 1
ATOM 657 C C . PRO A 1 89 ? 11.851 -6.182 -6.137 1.00 79.88 89 PRO A C 1
ATOM 659 O O . PRO A 1 89 ? 12.451 -5.554 -5.274 1.00 79.88 89 PRO A O 1
ATOM 662 N N . ALA A 1 90 ? 11.323 -5.583 -7.214 1.00 83.50 90 ALA A N 1
ATOM 663 C CA . ALA A 1 90 ? 11.728 -4.248 -7.658 1.00 83.50 90 ALA A CA 1
ATOM 664 C C . ALA A 1 90 ? 10.745 -3.115 -7.301 1.00 83.50 90 ALA A C 1
ATOM 666 O O . ALA A 1 90 ? 9.611 -3.053 -7.790 1.00 83.50 90 ALA A O 1
ATOM 667 N N 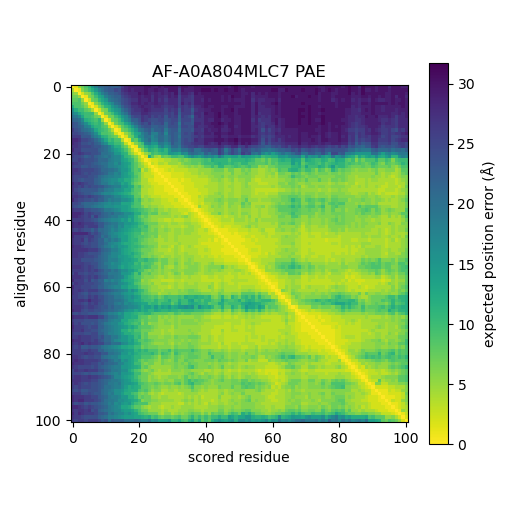. ALA A 1 91 ? 11.234 -2.126 -6.542 1.00 80.38 91 ALA A N 1
ATOM 668 C CA . ALA A 1 91 ? 10.482 -0.922 -6.162 1.00 80.38 91 ALA A CA 1
ATOM 669 C C . ALA A 1 91 ? 10.055 -0.063 -7.369 1.00 80.38 91 ALA A C 1
ATOM 671 O O . ALA A 1 91 ? 8.972 0.519 -7.373 1.00 80.38 91 ALA A O 1
ATOM 672 N N . LYS A 1 92 ? 10.881 -0.014 -8.423 1.00 82.25 92 LYS A N 1
ATOM 673 C CA . LYS A 1 92 ? 10.594 0.767 -9.640 1.00 82.25 92 LYS A CA 1
ATOM 674 C C . LYS A 1 92 ? 9.389 0.215 -10.398 1.00 82.25 92 LYS A C 1
ATOM 676 O O . LYS A 1 92 ? 8.471 0.961 -10.712 1.00 82.25 92 LYS A O 1
ATOM 681 N N . THR A 1 93 ? 9.346 -1.103 -10.594 1.00 81.50 93 THR A N 1
ATOM 682 C CA . THR A 1 93 ? 8.220 -1.766 -11.268 1.00 81.50 93 THR A CA 1
ATOM 683 C C . THR A 1 93 ? 6.923 -1.645 -10.471 1.00 81.50 93 THR A C 1
ATOM 685 O O . THR A 1 93 ? 5.858 -1.464 -11.050 1.00 81.50 93 THR A O 1
ATOM 688 N N . LEU A 1 94 ? 7.005 -1.652 -9.134 1.00 82.00 94 LEU A N 1
ATOM 689 C CA . LEU A 1 94 ? 5.849 -1.363 -8.284 1.00 82.00 94 LEU A CA 1
ATOM 690 C C . LEU A 1 94 ? 5.340 0.069 -8.467 1.00 82.00 94 LEU A C 1
ATOM 692 O O . LEU A 1 94 ? 4.130 0.283 -8.520 1.00 82.00 94 LEU A O 1
ATOM 696 N N . GLY A 1 95 ? 6.250 1.042 -8.564 1.00 82.56 95 GLY A N 1
ATOM 697 C CA . GLY A 1 95 ? 5.908 2.443 -8.810 1.00 82.56 95 GLY A CA 1
ATOM 698 C C . GLY A 1 95 ? 5.194 2.651 -10.146 1.00 82.56 95 GLY A C 1
ATOM 699 O O . GLY A 1 95 ? 4.203 3.379 -10.196 1.00 82.56 95 GLY A O 1
ATOM 700 N N . GLU A 1 96 ? 5.642 1.961 -11.199 1.00 83.81 96 GLU A N 1
ATOM 701 C CA . GLU A 1 96 ? 4.994 1.962 -12.518 1.00 83.81 96 GLU A CA 1
ATOM 702 C C . GLU A 1 96 ? 3.578 1.370 -12.459 1.00 83.81 96 GLU A C 1
ATOM 704 O O . GLU A 1 96 ? 2.646 1.926 -13.039 1.00 83.81 96 GLU A O 1
ATOM 709 N N . TRP A 1 97 ? 3.375 0.279 -11.714 1.00 80.62 97 TRP A N 1
ATOM 710 C CA . TRP A 1 97 ? 2.049 -0.337 -11.567 1.00 80.62 97 TRP A CA 1
ATOM 711 C C . TRP A 1 97 ? 1.097 0.486 -10.698 1.00 80.62 97 TRP A C 1
ATOM 713 O O . TRP A 1 97 ? -0.109 0.478 -10.938 1.00 80.62 97 TRP A O 1
ATOM 723 N N . ALA A 1 98 ? 1.629 1.203 -9.708 1.00 76.75 98 ALA A N 1
ATOM 724 C CA . ALA A 1 98 ? 0.866 2.096 -8.842 1.00 76.75 98 ALA A CA 1
ATOM 725 C C . ALA A 1 98 ? 0.638 3.497 -9.454 1.00 76.75 98 ALA A C 1
ATOM 727 O O . ALA A 1 98 ? -0.035 4.325 -8.838 1.00 76.75 98 ALA A O 1
ATOM 728 N N . GLY A 1 99 ? 1.194 3.781 -10.641 1.00 76.19 99 GLY A N 1
ATOM 729 C CA . GLY A 1 99 ? 1.038 5.067 -11.329 1.00 76.19 99 GLY A CA 1
ATOM 730 C C . GLY A 1 99 ? 1.685 6.240 -10.583 1.00 76.19 99 GLY A C 1
ATOM 731 O O . GLY A 1 99 ? 1.109 7.327 -10.513 1.00 76.19 99 GLY A O 1
ATOM 732 N N . VAL A 1 100 ? 2.837 6.008 -9.945 1.00 72.25 100 VAL A N 1
ATOM 733 C CA . VAL A 1 100 ? 3.553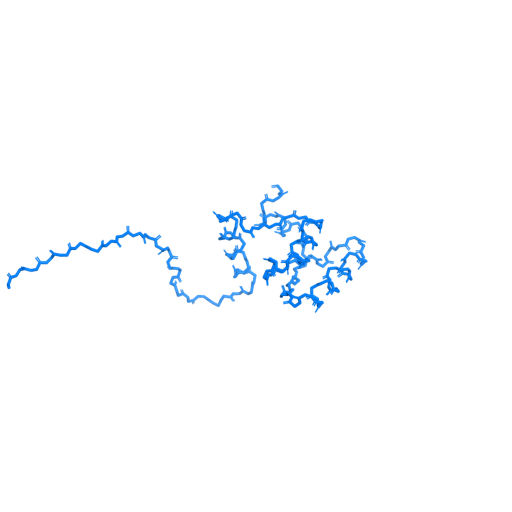 7.005 -9.117 1.00 72.25 100 VAL A CA 1
ATOM 734 C C . VAL A 1 100 ? 4.872 7.456 -9.764 1.00 72.25 100 VAL A C 1
ATOM 736 O O . VAL A 1 100 ? 5.652 8.156 -9.126 1.00 72.25 100 VAL A O 1
ATOM 739 N N . CYS A 1 101 ? 5.119 7.081 -11.021 1.00 55.38 101 CYS A N 1
ATOM 740 C CA . CYS A 1 101 ? 6.346 7.388 -11.753 1.00 55.38 101 CYS A CA 1
ATOM 741 C C . CYS A 1 101 ? 6.066 8.156 -13.046 1.00 55.38 101 CYS A C 1
ATOM 743 O O . CYS A 1 101 ? 5.054 7.830 -13.707 1.00 55.38 101 CYS A O 1
#